Protein AF-A0A7J2H5Y0-F1 (afdb_monomer_lite)

Sequence (104 aa):
SALLLAASKALGGAWSTLNVNPLRLAGAVFALGWLGEVLDSLVGATLQVKYMCPKCGVLCDREVHVCGTRAVRAGGFKWVRNELVNLIVEIVVAALALSISRYL

Structure (mmCIF, N/CA/C/O backbone):
data_AF-A0A7J2H5Y0-F1
#
_entry.id   AF-A0A7J2H5Y0-F1
#
loop_
_atom_site.group_PDB
_atom_site.id
_atom_site.type_symbol
_atom_s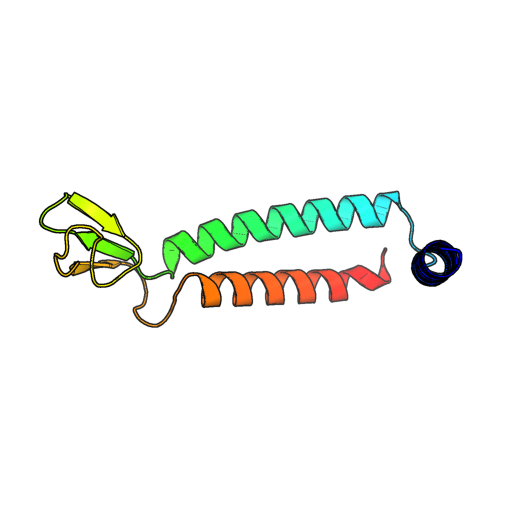ite.label_atom_id
_atom_site.label_alt_id
_atom_site.label_comp_id
_atom_site.label_asym_id
_atom_site.label_entity_id
_atom_site.label_seq_id
_atom_site.pdbx_PDB_ins_code
_atom_site.Cartn_x
_atom_site.Cartn_y
_atom_site.Cartn_z
_atom_site.occupancy
_atom_site.B_iso_or_equiv
_atom_site.auth_seq_id
_atom_site.auth_comp_id
_atom_site.auth_asym_id
_atom_site.auth_atom_id
_atom_site.pdbx_PDB_model_num
ATOM 1 N N . SER A 1 1 ? 36.267 10.195 5.194 1.00 60.72 1 SER A N 1
ATOM 2 C CA . SER A 1 1 ? 37.420 9.294 4.969 1.00 60.72 1 SER A CA 1
ATOM 3 C C . SER A 1 1 ? 37.402 8.813 3.523 1.00 60.72 1 SER A C 1
ATOM 5 O O . SER A 1 1 ? 36.324 8.721 2.945 1.00 60.72 1 SER A O 1
ATOM 7 N N . ALA A 1 2 ? 38.558 8.506 2.925 1.00 66.00 2 ALA A N 1
ATOM 8 C CA . ALA A 1 2 ? 38.652 7.979 1.555 1.00 66.00 2 ALA A CA 1
ATOM 9 C C . ALA A 1 2 ? 37.775 6.726 1.321 1.00 66.00 2 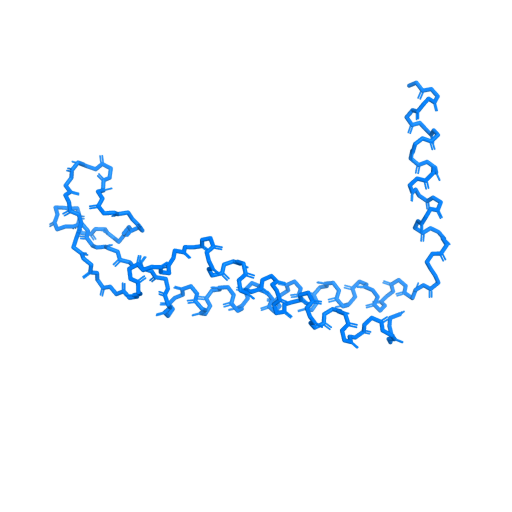ALA A C 1
ATOM 11 O O . ALA A 1 2 ? 37.278 6.523 0.218 1.00 66.00 2 ALA A O 1
ATOM 12 N N . LEU A 1 3 ? 37.493 5.960 2.385 1.00 64.56 3 LEU A N 1
ATOM 13 C CA . LEU A 1 3 ? 36.548 4.839 2.389 1.00 64.56 3 LEU A CA 1
ATOM 14 C C . LEU A 1 3 ? 35.106 5.237 2.019 1.00 64.56 3 LEU A C 1
ATOM 16 O O . LEU A 1 3 ? 34.461 4.514 1.270 1.00 64.56 3 LEU A O 1
ATOM 20 N N . LEU A 1 4 ? 34.606 6.387 2.491 1.00 63.34 4 LEU A N 1
ATOM 21 C CA . LEU A 1 4 ? 33.248 6.862 2.171 1.00 63.34 4 LEU A CA 1
ATOM 22 C C . LEU A 1 4 ? 33.120 7.285 0.700 1.00 63.34 4 LEU A C 1
ATOM 24 O O . LEU A 1 4 ? 32.098 7.029 0.073 1.00 63.34 4 LEU A O 1
ATOM 28 N N . LEU A 1 5 ? 34.173 7.887 0.137 1.00 63.91 5 LEU A N 1
ATOM 29 C CA . LEU A 1 5 ? 34.235 8.266 -1.280 1.00 63.91 5 LEU A CA 1
ATOM 30 C C . LEU A 1 5 ? 34.412 7.050 -2.200 1.00 63.91 5 LEU A C 1
ATOM 32 O O . LEU A 1 5 ? 33.871 7.028 -3.300 1.00 63.91 5 LEU A O 1
ATOM 36 N N . ALA A 1 6 ? 35.159 6.033 -1.767 1.00 63.38 6 ALA A N 1
ATOM 37 C CA . ALA A 1 6 ? 35.296 4.780 -2.506 1.00 63.38 6 ALA A CA 1
ATOM 38 C C . ALA A 1 6 ? 33.989 3.972 -2.486 1.00 63.38 6 ALA A C 1
ATOM 40 O O . ALA A 1 6 ? 33.575 3.469 -3.525 1.00 63.38 6 ALA A O 1
ATOM 41 N N . ALA A 1 7 ? 33.298 3.914 -1.342 1.00 62.19 7 ALA A N 1
ATOM 42 C CA . ALA A 1 7 ? 31.991 3.272 -1.222 1.00 62.19 7 ALA A CA 1
ATOM 43 C C . ALA A 1 7 ? 30.918 3.989 -2.058 1.00 62.19 7 ALA A C 1
ATOM 45 O O . ALA A 1 7 ? 30.158 3.327 -2.761 1.00 62.19 7 ALA A O 1
ATOM 46 N N . SER A 1 8 ? 30.890 5.329 -2.061 1.00 63.81 8 SER A N 1
ATOM 47 C CA . SER A 1 8 ? 29.952 6.088 -2.900 1.00 63.81 8 SER A CA 1
ATOM 48 C C . SER A 1 8 ? 30.251 5.949 -4.393 1.00 63.81 8 SER A C 1
ATOM 50 O O . SER A 1 8 ? 29.317 5.891 -5.183 1.00 63.81 8 SER A O 1
ATOM 52 N N . LYS A 1 9 ? 31.525 5.837 -4.793 1.00 60.06 9 LYS A N 1
ATOM 53 C CA . LYS A 1 9 ? 31.922 5.559 -6.183 1.00 60.06 9 LYS A CA 1
ATOM 54 C C . LYS A 1 9 ? 31.687 4.109 -6.597 1.00 60.06 9 LYS A C 1
ATOM 56 O O . LYS A 1 9 ? 31.389 3.881 -7.758 1.00 60.06 9 LYS A O 1
ATOM 61 N N . ALA A 1 10 ? 31.792 3.142 -5.689 1.00 60.03 10 ALA A N 1
ATOM 62 C CA . ALA A 1 10 ? 31.464 1.745 -5.970 1.00 60.03 10 ALA A CA 1
ATOM 63 C C . ALA A 1 10 ? 29.946 1.552 -6.119 1.00 60.03 10 ALA A C 1
ATOM 65 O O . ALA A 1 10 ? 29.494 0.934 -7.080 1.00 60.03 10 ALA A O 1
ATOM 66 N N . LEU A 1 11 ? 29.158 2.161 -5.225 1.00 59.44 11 LEU A N 1
ATOM 67 C CA . LEU A 1 11 ? 27.697 2.192 -5.323 1.00 59.44 11 LEU A CA 1
ATOM 68 C C . LEU A 1 11 ? 27.245 3.011 -6.540 1.00 59.44 11 LEU A C 1
ATOM 70 O O . LEU A 1 11 ? 26.472 2.519 -7.351 1.00 59.44 11 LEU A O 1
ATOM 74 N N . GLY A 1 12 ? 27.772 4.224 -6.723 1.00 57.59 12 GLY A N 1
ATOM 75 C CA . GLY A 1 12 ? 27.518 5.088 -7.883 1.00 57.59 12 GLY A CA 1
ATOM 76 C C . GLY A 1 12 ? 27.994 4.485 -9.207 1.00 57.59 12 GLY A C 1
ATOM 77 O O . GLY A 1 12 ? 27.363 4.689 -10.238 1.00 57.59 12 GLY A O 1
ATOM 78 N N . GLY A 1 13 ? 29.057 3.683 -9.166 1.00 58.00 13 GLY A N 1
ATOM 79 C CA . GLY A 1 13 ? 29.565 2.898 -10.285 1.00 58.00 13 GLY A CA 1
ATOM 80 C C . GLY A 1 13 ? 28.563 1.839 -10.732 1.00 58.00 13 GLY A C 1
ATOM 81 O O . GLY A 1 13 ? 28.282 1.743 -11.922 1.00 58.00 13 GLY A O 1
ATOM 82 N N . ALA A 1 14 ? 27.947 1.125 -9.785 1.00 59.25 14 ALA A N 1
ATOM 83 C CA . ALA A 1 14 ? 26.879 0.165 -10.070 1.00 59.25 14 ALA A CA 1
ATOM 84 C C . ALA A 1 14 ? 25.610 0.827 -10.644 1.00 59.25 14 ALA A C 1
ATOM 86 O O . ALA A 1 14 ? 24.934 0.229 -11.474 1.00 59.25 14 ALA A O 1
ATOM 87 N N . TRP A 1 15 ? 25.303 2.072 -10.260 1.00 58.41 15 TRP A N 1
ATOM 88 C CA . TRP A 1 15 ? 24.249 2.864 -10.911 1.00 58.41 15 TRP A CA 1
ATOM 89 C C . TRP A 1 15 ? 24.642 3.298 -12.328 1.00 58.41 15 TRP A C 1
ATOM 91 O O . TRP A 1 15 ? 23.810 3.276 -13.228 1.00 58.41 15 TRP A O 1
ATOM 101 N N . SER A 1 16 ? 25.911 3.659 -12.545 1.00 57.31 16 SER A N 1
ATOM 102 C CA . SER A 1 16 ? 26.421 4.103 -13.851 1.00 57.31 16 SER A CA 1
ATOM 103 C C . SER A 1 16 ? 26.546 2.986 -14.895 1.00 57.31 16 SER A C 1
ATOM 105 O O . SER A 1 16 ? 26.641 3.277 -16.084 1.00 57.31 16 SER A O 1
ATOM 107 N N . THR A 1 17 ? 26.533 1.717 -14.472 1.00 60.25 17 THR A N 1
ATOM 108 C CA . THR A 1 17 ? 26.520 0.549 -15.368 1.00 60.25 17 THR A CA 1
ATOM 109 C C . THR A 1 17 ? 25.109 0.101 -15.754 1.00 60.25 17 THR A C 1
ATOM 111 O O . THR A 1 17 ? 24.965 -0.734 -16.649 1.00 60.25 17 THR A O 1
ATOM 114 N N . LEU A 1 18 ? 24.061 0.646 -15.123 1.00 65.44 18 LEU A N 1
ATOM 115 C CA . LEU A 1 18 ? 22.679 0.404 -15.529 1.00 65.44 18 LEU A CA 1
ATOM 116 C C . LEU A 1 18 ? 22.386 1.231 -16.784 1.00 65.44 18 LEU A C 1
ATOM 118 O O . LEU A 1 18 ? 22.196 2.443 -16.722 1.00 65.44 18 LEU A O 1
ATOM 122 N N . ASN A 1 19 ? 22.343 0.564 -17.937 1.00 72.50 19 ASN A N 1
ATOM 123 C CA . ASN A 1 19 ? 21.965 1.159 -19.219 1.00 72.50 19 ASN A CA 1
ATOM 124 C C . ASN A 1 19 ? 20.441 1.381 -19.301 1.00 72.50 19 ASN A C 1
ATOM 126 O O . ASN A 1 19 ? 19.768 0.787 -20.139 1.00 72.50 19 ASN A O 1
ATOM 130 N N . VAL A 1 20 ? 19.899 2.191 -18.391 1.00 77.75 20 VAL A N 1
ATOM 131 C CA . VAL A 1 20 ? 18.470 2.524 -18.297 1.00 77.75 20 VAL A CA 1
ATOM 132 C C . VAL A 1 20 ? 18.253 3.983 -18.666 1.00 77.75 20 VAL A C 1
ATOM 134 O O . VAL A 1 20 ? 19.055 4.855 -18.321 1.00 77.75 20 VAL A O 1
ATOM 137 N N . ASN A 1 21 ? 17.166 4.283 -19.374 1.00 86.94 21 ASN A N 1
ATOM 138 C CA . ASN A 1 21 ? 16.877 5.669 -19.728 1.00 86.94 21 ASN A CA 1
ATOM 139 C C . ASN A 1 21 ? 16.370 6.421 -18.478 1.00 86.94 21 ASN A C 1
ATOM 141 O O . ASN A 1 21 ? 15.324 6.048 -17.939 1.00 86.94 21 ASN A O 1
ATOM 145 N N . PRO A 1 22 ? 17.038 7.500 -18.025 1.00 85.75 22 PRO A N 1
ATOM 146 C CA . PRO A 1 22 ? 16.707 8.154 -16.758 1.00 85.75 22 PRO A CA 1
ATOM 147 C C . PRO A 1 22 ? 15.287 8.732 -16.735 1.00 85.75 22 PRO A C 1
ATOM 149 O O . PRO A 1 22 ? 14.642 8.714 -15.691 1.00 85.75 22 PRO A O 1
ATOM 152 N N . LEU A 1 23 ? 14.764 9.188 -17.879 1.00 88.38 23 LEU A N 1
ATOM 153 C CA . LEU A 1 23 ? 13.391 9.691 -17.976 1.00 88.38 23 LEU A CA 1
ATOM 154 C C . LEU A 1 23 ? 12.366 8.560 -17.860 1.00 88.38 23 LEU A C 1
ATOM 156 O O . LEU A 1 23 ? 11.341 8.729 -17.203 1.00 88.38 23 LEU A O 1
ATOM 160 N N . ARG A 1 24 ? 12.650 7.396 -18.461 1.00 88.88 24 ARG A N 1
ATOM 161 C CA . ARG A 1 24 ? 11.783 6.214 -18.341 1.00 88.88 24 ARG A CA 1
ATOM 162 C C . ARG A 1 24 ? 11.780 5.685 -16.918 1.00 88.88 24 ARG A C 1
ATOM 164 O O . ARG A 1 24 ? 10.711 5.418 -16.381 1.00 88.88 24 ARG A O 1
ATOM 171 N N . LEU A 1 25 ? 12.957 5.595 -16.300 1.00 89.44 25 LEU A N 1
ATOM 172 C CA . LEU A 1 25 ? 13.093 5.170 -14.913 1.00 89.44 25 LEU A CA 1
ATOM 173 C C . LEU A 1 25 ? 12.346 6.121 -13.971 1.00 89.44 25 LEU A C 1
ATOM 175 O O . LEU A 1 25 ? 11.546 5.662 -13.164 1.00 89.44 25 LEU A O 1
ATOM 179 N N . ALA A 1 26 ? 12.552 7.434 -14.104 1.00 90.56 26 ALA A N 1
ATOM 180 C CA . ALA A 1 26 ? 11.863 8.427 -13.283 1.00 90.56 26 ALA A CA 1
ATOM 181 C C . ALA A 1 26 ? 10.336 8.353 -13.453 1.00 90.56 26 ALA A C 1
ATOM 183 O O . ALA A 1 26 ? 9.608 8.340 -12.461 1.00 90.56 26 ALA A O 1
ATOM 184 N N . GLY A 1 27 ? 9.852 8.240 -14.695 1.00 93.44 27 GLY A N 1
ATOM 185 C CA . GLY A 1 27 ? 8.427 8.078 -14.982 1.00 93.44 27 GLY A CA 1
ATOM 186 C C . GLY A 1 27 ? 7.846 6.793 -14.389 1.00 93.44 27 GLY A C 1
ATOM 187 O O . GLY A 1 27 ? 6.768 6.823 -13.801 1.00 93.44 27 GLY A O 1
ATOM 188 N N . ALA A 1 28 ? 8.573 5.678 -14.484 1.00 91.94 28 ALA A N 1
ATOM 189 C CA . ALA A 1 28 ? 8.153 4.400 -13.923 1.00 91.94 28 ALA A CA 1
ATOM 190 C C . ALA A 1 28 ? 8.116 4.420 -12.393 1.00 91.94 28 ALA A C 1
ATOM 192 O O . ALA A 1 28 ? 7.126 3.986 -11.814 1.00 91.94 28 ALA A O 1
ATOM 193 N N . VAL A 1 29 ? 9.146 4.966 -11.738 1.00 92.12 29 VAL A N 1
ATOM 194 C CA . VAL A 1 29 ? 9.184 5.120 -10.275 1.00 92.12 29 VAL A CA 1
ATOM 195 C C . VAL A 1 29 ? 8.022 5.988 -9.797 1.00 92.12 29 VAL A C 1
ATOM 197 O O . VAL A 1 29 ? 7.331 5.608 -8.857 1.00 92.12 29 VAL A O 1
ATOM 200 N N . PHE A 1 30 ? 7.765 7.115 -10.466 1.00 94.94 30 PHE A N 1
ATOM 201 C CA . PHE A 1 30 ? 6.654 7.996 -10.114 1.00 94.94 30 PHE A CA 1
ATOM 202 C C . PHE A 1 30 ? 5.294 7.306 -10.285 1.00 94.94 30 PHE A C 1
ATOM 204 O O . PHE A 1 30 ? 4.485 7.304 -9.362 1.00 94.94 30 PHE A O 1
ATOM 211 N N . ALA A 1 31 ? 5.050 6.685 -11.443 1.00 94.88 31 ALA A N 1
ATOM 212 C CA . ALA A 1 31 ? 3.777 6.033 -11.737 1.00 94.88 31 ALA A CA 1
ATOM 213 C C . ALA A 1 31 ? 3.506 4.837 -10.812 1.00 94.88 31 ALA A C 1
ATOM 215 O O . ALA A 1 31 ? 2.392 4.683 -10.315 1.00 94.88 31 ALA A O 1
ATOM 216 N N . LEU A 1 32 ? 4.521 4.006 -10.557 1.00 94.12 32 LEU A N 1
ATOM 217 C CA . LEU A 1 32 ? 4.416 2.865 -9.649 1.00 94.12 32 LEU A CA 1
ATOM 218 C C . LEU A 1 32 ? 4.248 3.303 -8.193 1.00 94.12 32 LEU A C 1
ATOM 220 O O . LEU A 1 32 ? 3.444 2.706 -7.483 1.00 94.12 32 LEU A O 1
ATOM 224 N N . GLY A 1 33 ? 4.962 4.347 -7.762 1.00 92.56 33 GLY A N 1
ATOM 225 C CA . GLY A 1 33 ? 4.820 4.921 -6.424 1.00 92.56 33 GLY A CA 1
ATOM 226 C C . GLY A 1 33 ? 3.415 5.471 -6.189 1.00 92.56 33 GLY A C 1
ATOM 227 O O . GLY A 1 33 ? 2.761 5.085 -5.224 1.00 92.56 33 GLY A O 1
ATOM 228 N N . TRP A 1 34 ? 2.908 6.280 -7.126 1.00 95.75 34 TRP A N 1
ATOM 229 C CA . TRP A 1 34 ? 1.528 6.773 -7.094 1.00 95.75 34 TRP A CA 1
ATOM 230 C C . TRP A 1 34 ? 0.531 5.615 -7.030 1.00 95.75 34 TRP A C 1
ATOM 232 O O . TRP A 1 34 ? -0.375 5.606 -6.195 1.00 95.75 34 TRP A O 1
ATOM 242 N N . LEU A 1 35 ? 0.666 4.632 -7.927 1.00 94.19 35 LEU A N 1
ATOM 243 C CA . LEU A 1 35 ? -0.238 3.485 -7.971 1.00 94.19 35 LEU A CA 1
ATOM 244 C C . LEU A 1 35 ? -0.217 2.712 -6.646 1.00 94.19 35 LEU A C 1
ATOM 246 O O . LEU A 1 35 ? -1.274 2.303 -6.171 1.00 94.19 35 LEU A O 1
ATOM 250 N N . GLY A 1 36 ? 0.963 2.557 -6.043 1.00 92.75 36 GLY A N 1
ATOM 251 C CA . GLY A 1 36 ? 1.139 1.970 -4.720 1.00 92.75 36 GLY A CA 1
ATOM 252 C C . GLY A 1 36 ? 0.316 2.686 -3.652 1.00 92.75 36 GLY A C 1
ATOM 253 O O . GLY A 1 36 ? -0.486 2.041 -2.990 1.00 92.75 36 GLY A O 1
ATOM 254 N N . GLU A 1 37 ? 0.427 4.011 -3.529 1.00 93.00 37 GLU A N 1
ATOM 255 C CA . GLU A 1 37 ? -0.335 4.780 -2.527 1.00 93.00 37 GLU A CA 1
ATOM 256 C C . GLU A 1 37 ? -1.857 4.684 -2.718 1.00 93.00 37 GLU A C 1
ATOM 258 O O . GLU A 1 37 ? -2.617 4.579 -1.749 1.00 93.00 37 GLU A O 1
ATOM 263 N N . VAL A 1 38 ? -2.317 4.689 -3.974 1.00 93.31 38 VAL A N 1
ATOM 264 C CA . VAL A 1 38 ? -3.743 4.533 -4.295 1.00 93.31 38 VAL A CA 1
ATOM 265 C C . VAL A 1 38 ? -4.238 3.141 -3.904 1.00 93.31 38 VAL A C 1
ATOM 267 O O . VAL A 1 38 ? -5.305 3.015 -3.296 1.00 93.31 38 VAL A O 1
ATOM 270 N N . LEU A 1 39 ? -3.476 2.096 -4.238 1.00 92.06 39 LEU A N 1
ATOM 271 C CA . LEU A 1 39 ? -3.813 0.720 -3.878 1.00 92.06 39 LEU A CA 1
ATOM 272 C C . LEU A 1 39 ? -3.785 0.517 -2.362 1.00 92.06 39 LEU A C 1
ATOM 274 O O . LEU A 1 39 ? -4.708 -0.095 -1.833 1.00 92.06 39 LEU A O 1
ATOM 278 N N . ASP A 1 40 ? -2.796 1.069 -1.666 1.00 90.56 40 ASP A N 1
ATOM 279 C CA . ASP A 1 40 ? -2.694 1.024 -0.206 1.00 90.56 40 ASP A CA 1
ATOM 280 C C . ASP A 1 40 ? -3.912 1.646 0.469 1.00 90.56 40 ASP A C 1
ATOM 282 O O . ASP A 1 40 ? -4.579 1.005 1.281 1.00 90.56 40 ASP A O 1
ATOM 286 N N . SER A 1 41 ? -4.310 2.838 0.028 1.00 89.50 41 SER A N 1
ATOM 287 C CA . SER A 1 41 ? -5.497 3.508 0.560 1.00 89.50 41 SER A CA 1
ATOM 288 C C . SER A 1 41 ? -6.785 2.727 0.278 1.00 89.50 41 SER A C 1
ATOM 290 O O . SER A 1 41 ? -7.655 2.628 1.146 1.00 89.50 41 SER A O 1
ATOM 292 N N . LEU A 1 42 ? -6.928 2.147 -0.919 1.00 90.00 42 LEU A N 1
ATOM 293 C CA . LEU A 1 42 ? -8.127 1.400 -1.310 1.00 90.00 42 LEU A CA 1
ATOM 294 C C . LEU A 1 42 ? -8.233 0.057 -0.572 1.00 90.00 42 LEU A C 1
ATOM 296 O O . LEU A 1 42 ? -9.282 -0.279 -0.012 1.00 90.00 42 LEU A O 1
ATOM 300 N N . VAL A 1 43 ? -7.149 -0.716 -0.556 1.00 88.56 43 VAL A N 1
ATOM 301 C CA . VAL A 1 43 ? -7.078 -2.022 0.111 1.00 88.56 43 VAL A CA 1
ATOM 302 C C . VAL A 1 43 ? -7.134 -1.837 1.629 1.00 88.56 43 VAL A C 1
ATOM 304 O O . VAL A 1 43 ? -7.855 -2.564 2.311 1.00 88.56 43 VAL A O 1
ATOM 307 N N . GLY A 1 44 ? -6.471 -0.811 2.160 1.00 88.19 44 GLY A N 1
ATOM 308 C CA . GLY A 1 44 ? -6.538 -0.422 3.565 1.00 88.19 44 GLY A CA 1
ATOM 309 C C . GLY A 1 44 ? -7.948 -0.009 3.976 1.00 88.19 44 GLY A C 1
ATOM 310 O O . GLY A 1 44 ? -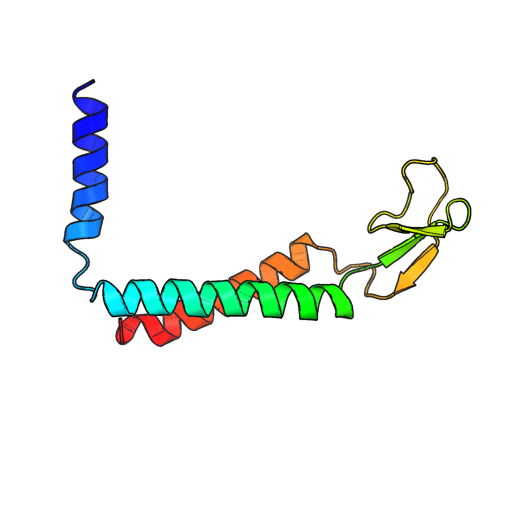8.483 -0.491 4.971 1.00 88.19 44 GLY A O 1
ATOM 311 N N . ALA A 1 45 ? -8.642 0.804 3.179 1.00 86.44 45 ALA A N 1
ATOM 312 C CA . ALA A 1 45 ? -10.011 1.201 3.501 1.00 86.44 45 ALA A CA 1
ATOM 313 C C . ALA A 1 45 ? -11.006 0.028 3.509 1.00 86.44 45 ALA A C 1
ATOM 315 O O . ALA A 1 45 ? -11.974 0.072 4.273 1.00 86.44 45 ALA A O 1
ATOM 316 N N . THR A 1 46 ? -10.776 -0.994 2.678 1.00 86.00 46 THR A N 1
ATOM 317 C CA . THR A 1 46 ? -11.710 -2.110 2.457 1.00 86.00 46 THR A CA 1
ATOM 318 C C . THR A 1 46 ? -11.421 -3.333 3.325 1.00 86.00 46 THR A C 1
ATOM 320 O O . THR A 1 46 ? -12.352 -3.922 3.878 1.00 86.00 46 THR A O 1
ATOM 323 N N . LEU A 1 47 ? -10.154 -3.730 3.461 1.00 87.25 47 LEU A N 1
ATOM 324 C CA . LEU A 1 47 ? -9.768 -4.983 4.113 1.00 87.25 47 LEU A CA 1
ATOM 325 C C . LEU A 1 47 ? -9.216 -4.791 5.529 1.00 87.25 47 LEU A C 1
ATOM 327 O O . LEU A 1 47 ? -9.408 -5.684 6.360 1.00 87.25 47 LEU A O 1
ATOM 331 N N . GLN A 1 48 ? -8.562 -3.661 5.821 1.00 90.75 48 GLN A N 1
ATOM 332 C CA . GLN A 1 48 ? -7.918 -3.422 7.117 1.00 90.75 48 GLN A CA 1
ATOM 333 C C . GLN A 1 48 ? -8.932 -3.400 8.254 1.00 90.75 48 GLN A C 1
ATOM 335 O O . GLN A 1 48 ? -9.985 -2.764 8.168 1.00 90.75 48 GLN A O 1
ATOM 340 N N . VAL A 1 49 ? -8.599 -4.079 9.351 1.00 89.75 49 VAL A N 1
ATOM 341 C CA . VAL A 1 49 ? -9.422 -4.060 10.558 1.00 89.75 49 VAL A CA 1
ATOM 342 C C . VAL A 1 49 ? -9.538 -2.647 11.125 1.00 89.75 49 VAL A C 1
ATOM 344 O O . VAL A 1 49 ? -8.540 -1.975 11.368 1.00 89.75 49 VAL A O 1
ATOM 347 N N . LYS A 1 50 ? -10.775 -2.228 11.393 1.00 90.12 50 LYS A N 1
ATOM 348 C CA . LYS A 1 50 ? -11.083 -0.976 12.087 1.00 90.12 50 LYS A CA 1
ATOM 349 C C . LYS A 1 50 ? -11.897 -1.277 13.332 1.00 90.12 50 LYS A C 1
ATOM 351 O O . LYS A 1 50 ? -12.860 -2.048 13.288 1.00 90.12 50 LYS A O 1
ATOM 356 N N . TYR A 1 51 ? -11.526 -0.655 14.439 1.00 91.25 51 TYR A N 1
ATOM 357 C CA . TYR A 1 51 ? -12.243 -0.707 15.704 1.00 91.25 51 TYR A CA 1
ATOM 358 C C . TYR A 1 51 ? -12.815 0.669 16.042 1.00 91.25 51 TYR A C 1
ATOM 360 O O . TYR A 1 51 ? -12.277 1.695 15.653 1.00 91.25 51 TYR A O 1
ATOM 368 N N . MET A 1 52 ? -13.915 0.692 16.777 1.00 92.69 52 MET A N 1
ATOM 369 C CA . MET A 1 52 ? -14.580 1.886 17.276 1.00 92.69 52 MET A CA 1
ATOM 370 C C . MET A 1 52 ? -14.472 1.895 18.795 1.00 92.69 52 MET A C 1
ATOM 372 O O . MET A 1 52 ? -14.891 0.941 19.456 1.00 92.69 52 MET A O 1
ATOM 376 N N . CYS A 1 53 ? -13.936 2.962 19.379 1.00 93.81 53 CYS A N 1
ATOM 377 C CA . CYS A 1 53 ? -13.979 3.128 20.825 1.00 93.81 53 CYS A CA 1
ATOM 378 C C . CYS A 1 53 ? -15.390 3.571 21.256 1.00 93.81 53 CYS A C 1
ATOM 380 O O . CYS A 1 53 ? -15.789 4.681 20.901 1.00 93.81 53 CYS A O 1
ATOM 382 N N . PRO A 1 54 ? -16.129 2.789 22.070 1.00 92.56 54 PRO A N 1
ATOM 383 C CA . PRO A 1 54 ? -17.477 3.174 22.501 1.00 92.56 54 PRO A CA 1
ATOM 384 C C . PRO A 1 54 ? -17.477 4.363 23.475 1.00 92.56 54 PRO A C 1
ATOM 386 O O . PRO A 1 54 ? -18.485 5.042 23.612 1.00 92.56 54 PRO A O 1
ATOM 389 N N . LYS A 1 55 ? -16.347 4.630 24.147 1.00 92.38 55 LYS A N 1
ATOM 390 C CA . LYS A 1 55 ? -16.205 5.735 25.105 1.00 92.38 55 LYS A CA 1
ATOM 391 C C . LYS A 1 55 ? -15.835 7.060 24.436 1.00 92.38 55 LYS A C 1
ATOM 393 O O . LYS A 1 55 ? -16.366 8.097 24.804 1.00 92.38 55 LYS A O 1
ATOM 398 N N . CYS A 1 56 ? -14.896 7.032 23.490 1.00 91.94 56 CYS A N 1
ATOM 399 C CA . CYS A 1 56 ? -14.396 8.242 22.832 1.00 91.94 56 CYS A CA 1
ATOM 400 C C . CYS A 1 56 ? -15.107 8.549 21.512 1.00 91.94 56 CYS A C 1
ATOM 402 O O . CYS A 1 56 ? -14.984 9.664 21.023 1.00 91.94 56 CYS A O 1
ATOM 404 N N . GLY A 1 57 ? -15.791 7.573 20.907 1.00 90.75 57 GLY A N 1
ATOM 405 C CA . GLY A 1 57 ? -16.383 7.748 19.582 1.00 90.75 57 GLY A CA 1
ATOM 406 C C . GLY A 1 57 ? -15.338 7.929 18.477 1.00 90.75 57 GLY A C 1
ATOM 407 O O . GLY A 1 57 ? -15.636 8.530 17.452 1.00 90.75 57 GLY A O 1
ATOM 408 N N . VAL A 1 58 ? -14.124 7.394 18.661 1.00 91.00 58 VAL A N 1
ATOM 409 C CA . VAL A 1 58 ? -13.018 7.479 17.689 1.00 91.00 58 VAL A CA 1
ATOM 410 C C . VAL A 1 58 ? -12.725 6.104 17.080 1.00 91.00 58 VAL A C 1
ATOM 412 O O . VAL A 1 58 ? -12.763 5.092 17.788 1.00 91.00 58 VAL A O 1
ATOM 415 N N . LEU A 1 59 ? -12.443 6.077 15.772 1.00 90.19 59 LEU A N 1
ATOM 416 C CA . LEU A 1 59 ? -11.964 4.893 15.056 1.00 90.19 59 LEU A CA 1
ATOM 417 C C . LEU A 1 59 ? -10.479 4.654 15.357 1.00 90.19 59 LEU A C 1
ATOM 419 O O . LEU A 1 59 ? -9.673 5.579 15.317 1.00 90.19 59 LEU A O 1
ATOM 423 N N . CYS A 1 60 ? -10.111 3.413 15.649 1.00 88.38 60 CYS A N 1
ATOM 424 C CA . CYS A 1 60 ? -8.743 3.007 15.927 1.00 88.38 60 CYS A CA 1
ATOM 425 C C . CYS A 1 60 ? -8.442 1.620 15.359 1.00 88.38 60 CYS A C 1
ATOM 427 O O . CYS A 1 60 ? -9.316 0.766 15.265 1.00 88.38 60 CYS A O 1
ATOM 429 N N . ASP A 1 61 ? -7.174 1.350 15.078 1.00 85.56 61 ASP A N 1
ATOM 430 C CA . ASP A 1 61 ? -6.760 0.074 14.473 1.00 85.56 61 ASP A CA 1
ATOM 431 C C . ASP A 1 61 ? -6.397 -0.988 15.526 1.00 85.56 61 ASP A C 1
ATOM 433 O O . ASP A 1 61 ? -5.952 -2.091 15.210 1.00 85.56 61 ASP A O 1
ATOM 437 N N . ARG A 1 62 ? -6.584 -0.665 16.812 1.00 85.12 62 ARG A N 1
ATOM 438 C CA . ARG A 1 62 ? -6.215 -1.506 17.959 1.00 85.12 62 ARG A CA 1
ATOM 439 C C . ARG A 1 62 ? -7.447 -1.923 18.757 1.00 85.12 62 ARG A C 1
ATOM 441 O O . ARG A 1 62 ? -8.375 -1.137 18.925 1.00 85.12 62 ARG A O 1
ATOM 448 N N . GLU A 1 63 ? -7.406 -3.132 19.327 1.00 88.00 63 GLU A N 1
ATOM 449 C CA . GLU A 1 63 ? -8.470 -3.653 20.207 1.00 88.00 63 GLU A CA 1
ATOM 450 C C . GLU A 1 63 ? -8.640 -2.834 21.499 1.00 88.00 63 GLU A C 1
ATOM 452 O O . GLU A 1 63 ? -9.687 -2.907 22.135 1.00 88.00 63 GLU A O 1
ATOM 457 N N . VAL A 1 64 ? -7.629 -2.064 21.911 1.00 91.38 64 VAL A N 1
ATOM 458 C CA . VAL A 1 64 ? -7.685 -1.189 23.088 1.00 91.38 64 VAL A CA 1
ATOM 459 C C . VAL A 1 64 ? -7.320 0.224 22.656 1.00 91.38 64 VAL A C 1
ATOM 461 O O . VAL A 1 64 ? -6.243 0.458 22.106 1.00 91.38 64 VAL A O 1
ATOM 464 N N . HIS A 1 65 ? -8.233 1.163 22.897 1.00 92.31 65 HIS A N 1
ATOM 465 C CA . HIS A 1 65 ? -8.006 2.576 22.616 1.00 92.31 65 HIS A CA 1
ATOM 466 C C . HIS A 1 65 ? -7.078 3.194 23.675 1.00 92.31 65 HIS A C 1
ATOM 468 O O . HIS A 1 65 ? -7.021 2.710 24.803 1.00 92.31 65 HIS A O 1
ATOM 474 N N . VAL A 1 66 ? -6.408 4.310 23.364 1.00 90.88 66 VAL A N 1
ATOM 475 C CA . VAL A 1 66 ? -5.494 5.007 24.299 1.00 90.88 66 VAL A CA 1
ATOM 476 C C . VAL A 1 66 ? -6.162 5.419 25.618 1.00 90.88 66 VAL A C 1
ATOM 478 O O . VAL A 1 66 ? -5.500 5.543 26.639 1.00 90.88 66 VAL A O 1
ATOM 481 N N . CYS A 1 67 ? -7.491 5.553 25.628 1.00 92.06 67 CYS A N 1
ATOM 482 C CA . CYS A 1 67 ? -8.291 5.787 26.834 1.00 92.06 67 CYS A CA 1
ATOM 483 C C . CYS A 1 67 ? -8.471 4.552 27.750 1.00 92.06 67 CYS A C 1
ATOM 485 O O . CYS A 1 67 ? -9.215 4.629 28.729 1.00 92.06 67 CYS A O 1
ATOM 487 N N . GLY A 1 68 ? -7.893 3.399 27.395 1.00 90.69 68 GLY A N 1
ATOM 488 C CA . GLY A 1 68 ? -7.987 2.130 28.128 1.00 90.69 68 GLY A CA 1
ATOM 489 C C . GLY A 1 68 ? -9.251 1.303 27.856 1.00 90.69 68 GLY A C 1
ATOM 490 O O . GLY A 1 68 ? -9.382 0.196 28.367 1.00 90.69 68 GLY A O 1
ATOM 491 N N . THR A 1 69 ? -10.192 1.802 27.048 1.00 92.12 69 THR A N 1
ATOM 492 C CA . THR A 1 69 ? -11.441 1.081 26.736 1.00 92.12 69 THR A CA 1
ATOM 493 C C . THR A 1 69 ? -11.232 0.090 25.593 1.00 92.12 69 THR A C 1
ATOM 495 O O . THR A 1 69 ? -10.618 0.437 24.578 1.00 92.12 69 THR A O 1
ATOM 498 N N . ARG A 1 70 ? -11.784 -1.126 25.726 1.00 91.81 70 ARG A N 1
ATOM 499 C CA . ARG A 1 70 ? -11.780 -2.125 24.651 1.00 91.81 70 ARG A CA 1
ATOM 500 C C . ARG A 1 70 ? -12.668 -1.649 23.501 1.00 91.81 70 ARG A C 1
ATOM 502 O O . ARG A 1 70 ? -13.847 -1.359 23.694 1.00 91.81 70 ARG A O 1
ATOM 509 N N . ALA A 1 71 ? -12.075 -1.520 22.326 1.00 91.44 71 ALA A N 1
ATOM 510 C CA . ALA A 1 71 ? -12.738 -1.060 21.124 1.00 91.44 71 ALA A CA 1
ATOM 511 C C . ALA A 1 71 ? -13.526 -2.207 20.471 1.00 91.44 71 ALA A C 1
ATOM 513 O O . ALA A 1 71 ? -13.135 -3.375 20.524 1.00 91.44 71 ALA A O 1
ATOM 514 N N . VAL A 1 72 ? -14.661 -1.869 19.864 1.00 89.81 72 VAL A N 1
ATOM 515 C CA . VAL A 1 72 ? -15.561 -2.818 19.200 1.00 89.81 72 VAL A CA 1
ATOM 516 C C . VAL A 1 72 ? -15.219 -2.849 17.717 1.00 89.81 72 VAL A C 1
ATOM 518 O O . VAL A 1 72 ? -14.999 -1.802 17.120 1.00 89.81 72 VAL A O 1
ATOM 521 N N . ARG A 1 73 ? -15.149 -4.030 17.097 1.00 89.62 73 ARG A N 1
ATOM 522 C CA . ARG A 1 73 ? -14.844 -4.137 15.661 1.00 89.62 73 ARG A CA 1
ATOM 523 C C . ARG A 1 73 ? -15.933 -3.431 14.847 1.00 89.62 73 ARG A C 1
ATOM 525 O O . ARG A 1 73 ? -17.096 -3.807 14.930 1.00 89.62 73 ARG A O 1
ATOM 532 N N . ALA A 1 74 ? -15.527 -2.438 14.065 1.00 87.38 74 ALA A N 1
ATOM 533 C CA . ALA A 1 74 ? -16.394 -1.635 13.210 1.00 87.38 74 ALA A CA 1
ATOM 534 C C . ALA A 1 74 ? -16.400 -2.135 11.758 1.00 87.38 74 ALA A C 1
ATOM 536 O O . ALA A 1 74 ? -17.401 -1.999 11.065 1.00 87.38 74 ALA A O 1
ATOM 537 N N . GLY A 1 75 ? -15.294 -2.729 11.295 1.00 86.75 75 GLY A N 1
ATOM 538 C CA . GLY A 1 75 ? -15.165 -3.208 9.920 1.00 86.75 75 GLY A CA 1
ATOM 539 C C . GLY A 1 75 ? -13.837 -3.911 9.638 1.00 86.75 75 GLY A C 1
ATOM 540 O O . GLY A 1 75 ? -13.005 -4.072 10.537 1.00 86.75 75 GLY A O 1
ATOM 541 N N . GLY A 1 76 ? -13.666 -4.352 8.388 1.00 87.00 76 GLY A N 1
ATOM 542 C CA . GLY A 1 76 ? -12.474 -5.060 7.906 1.00 87.00 76 GLY A CA 1
ATOM 543 C C . GLY A 1 76 ? -12.286 -6.445 8.520 1.00 87.00 76 GLY A C 1
ATOM 544 O O . GLY A 1 76 ? -13.103 -6.893 9.327 1.00 87.00 76 GLY A O 1
ATOM 545 N N . PHE A 1 77 ? -11.215 -7.150 8.156 1.00 84.56 77 PHE A N 1
ATOM 546 C CA . PHE A 1 77 ? -10.917 -8.505 8.633 1.00 84.56 77 PHE A CA 1
ATOM 547 C C . PHE A 1 77 ? -9.953 -8.481 9.815 1.00 84.56 77 PHE A C 1
ATOM 549 O O . PHE A 1 77 ? -8.874 -7.923 9.701 1.00 84.56 77 PHE A O 1
ATOM 556 N N . LYS A 1 78 ? -10.280 -9.170 10.922 1.00 79.94 78 LYS A N 1
ATOM 557 C CA . LYS A 1 78 ? -9.449 -9.189 12.150 1.00 79.94 78 LYS A CA 1
ATOM 558 C C . LYS A 1 78 ? -7.967 -9.529 11.899 1.00 79.94 78 LYS A C 1
ATOM 560 O O . LYS A 1 78 ? -7.098 -9.066 12.629 1.00 79.94 78 LYS A O 1
ATOM 565 N N . TRP A 1 79 ? -7.703 -10.349 10.886 1.00 78.75 79 TRP A N 1
ATOM 566 C CA . TRP A 1 79 ? -6.373 -10.841 10.529 1.00 78.75 79 TRP A CA 1
ATOM 567 C C . TRP A 1 79 ? -5.617 -9.899 9.584 1.00 78.75 79 TRP A C 1
ATOM 569 O O . TRP A 1 79 ? -4.401 -10.002 9.466 1.00 78.75 79 TRP A O 1
ATOM 579 N N . VAL A 1 80 ? -6.324 -8.976 8.926 1.00 82.50 80 VAL A N 1
ATOM 580 C CA . VAL A 1 80 ? -5.749 -8.025 7.978 1.00 82.50 80 VAL A CA 1
ATOM 581 C C . VAL A 1 80 ? -5.451 -6.728 8.719 1.00 82.50 80 VAL A C 1
ATOM 583 O O . VAL A 1 80 ? -6.330 -5.904 8.975 1.00 82.50 80 VAL A O 1
ATOM 586 N N . ARG A 1 81 ? -4.186 -6.585 9.109 1.00 84.56 81 ARG A N 1
ATOM 587 C CA . ARG A 1 81 ? -3.634 -5.356 9.685 1.00 84.56 81 ARG A CA 1
ATOM 588 C C . ARG A 1 81 ? -2.988 -4.504 8.596 1.00 84.56 81 ARG A C 1
ATOM 590 O O . ARG A 1 81 ? -2.741 -5.001 7.498 1.00 84.56 81 ARG A O 1
ATOM 597 N N . ASN A 1 82 ? -2.656 -3.261 8.939 1.00 86.25 82 ASN A N 1
ATOM 598 C CA . ASN A 1 82 ? -1.956 -2.334 8.052 1.00 86.25 82 ASN A CA 1
ATOM 599 C C . ASN A 1 82 ? -0.690 -2.964 7.448 1.00 86.25 82 ASN A C 1
ATOM 601 O O . ASN A 1 82 ? -0.451 -2.854 6.258 1.00 86.25 82 ASN A O 1
ATOM 605 N N . GLU A 1 83 ? 0.085 -3.716 8.236 1.00 87.25 83 GLU A N 1
ATOM 606 C CA . GLU A 1 83 ? 1.326 -4.319 7.733 1.00 87.25 83 GLU A CA 1
ATOM 607 C C . GLU A 1 83 ? 1.079 -5.346 6.618 1.00 87.25 83 GLU A C 1
ATOM 609 O O . GLU A 1 83 ? 1.890 -5.472 5.705 1.00 87.25 83 GLU A O 1
ATOM 614 N N . LEU A 1 84 ? -0.041 -6.078 6.674 1.00 88.06 84 LEU A N 1
ATOM 615 C CA . LEU A 1 84 ? -0.390 -7.046 5.635 1.00 88.06 84 LEU A CA 1
ATOM 616 C C . LEU A 1 84 ? -0.871 -6.346 4.361 1.00 88.06 84 LEU A C 1
ATOM 618 O O . LEU A 1 84 ? -0.560 -6.808 3.267 1.00 88.06 84 LEU A O 1
ATOM 622 N N . VAL A 1 85 ? -1.614 -5.244 4.502 1.00 87.81 85 VAL A N 1
ATOM 623 C CA . VAL A 1 85 ? -2.050 -4.418 3.369 1.00 87.81 85 VAL A CA 1
ATOM 624 C C . VAL A 1 85 ? -0.834 -3.862 2.636 1.00 87.81 85 VAL A C 1
ATOM 626 O O . VAL A 1 85 ? -0.684 -4.136 1.4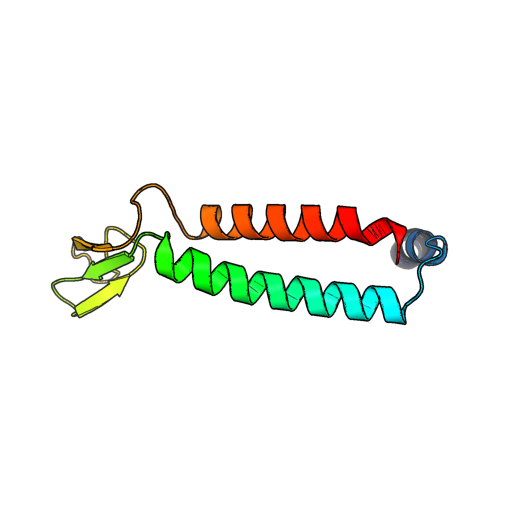45 1.00 87.81 85 VAL A O 1
ATOM 629 N N . ASN A 1 86 ? 0.077 -3.210 3.364 1.00 88.94 86 ASN A N 1
ATOM 630 C CA . ASN A 1 86 ? 1.315 -2.675 2.804 1.00 88.94 86 ASN A CA 1
ATOM 631 C C . ASN A 1 86 ? 2.113 -3.767 2.080 1.00 88.94 86 ASN A C 1
ATOM 633 O O . ASN A 1 86 ? 2.534 -3.569 0.945 1.00 88.94 86 ASN A O 1
ATOM 637 N N . LEU A 1 87 ? 2.260 -4.950 2.691 1.00 89.69 87 LEU A N 1
ATOM 638 C CA . LEU A 1 87 ? 2.989 -6.063 2.081 1.00 89.69 87 LEU A CA 1
ATOM 639 C C . LEU A 1 87 ? 2.361 -6.519 0.755 1.00 89.69 87 LEU A C 1
ATOM 641 O O . LEU A 1 87 ? 3.075 -6.773 -0.212 1.00 89.69 87 LEU A O 1
ATOM 645 N N . ILE A 1 88 ? 1.031 -6.633 0.691 1.00 90.00 88 ILE A N 1
ATOM 646 C CA . ILE A 1 88 ? 0.328 -7.025 -0.539 1.00 90.00 88 ILE A CA 1
ATOM 647 C C . ILE A 1 88 ? 0.565 -5.983 -1.634 1.00 90.00 88 ILE A C 1
ATOM 649 O O . ILE A 1 88 ? 0.880 -6.343 -2.769 1.00 90.00 88 ILE A O 1
ATOM 653 N N . VAL A 1 89 ? 0.436 -4.702 -1.296 1.00 92.44 89 VAL A N 1
ATOM 654 C CA . VAL A 1 89 ? 0.620 -3.596 -2.241 1.00 92.44 89 VAL A CA 1
ATOM 655 C C . VAL A 1 89 ? 2.060 -3.541 -2.743 1.00 92.44 89 VAL A C 1
ATOM 657 O O . VAL A 1 89 ? 2.276 -3.467 -3.951 1.00 92.44 89 VAL A O 1
ATOM 660 N N . GLU A 1 90 ? 3.043 -3.664 -1.852 1.00 91.56 90 GLU A N 1
ATOM 661 C CA . GLU A 1 90 ? 4.463 -3.705 -2.210 1.00 91.56 90 GLU A CA 1
ATOM 662 C C . GLU A 1 90 ? 4.786 -4.880 -3.141 1.00 91.56 90 GLU A C 1
ATOM 664 O O . GLU A 1 90 ? 5.490 -4.692 -4.132 1.00 91.56 90 GLU A O 1
ATOM 669 N N . ILE A 1 91 ? 4.232 -6.074 -2.89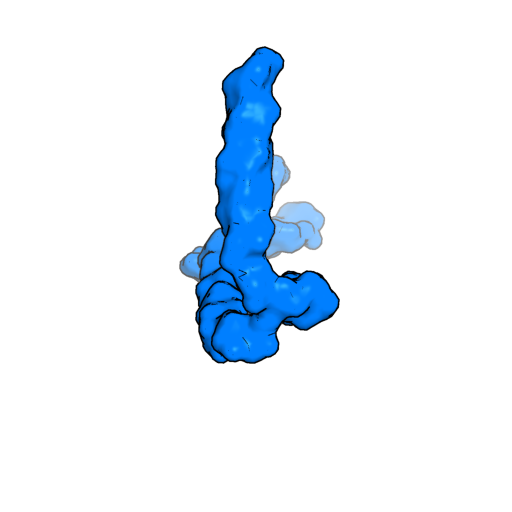4 1.00 94.06 91 ILE A N 1
ATOM 670 C CA . ILE A 1 91 ? 4.410 -7.237 -3.780 1.00 94.06 91 ILE A CA 1
ATOM 671 C C . ILE A 1 91 ? 3.814 -6.968 -5.167 1.00 94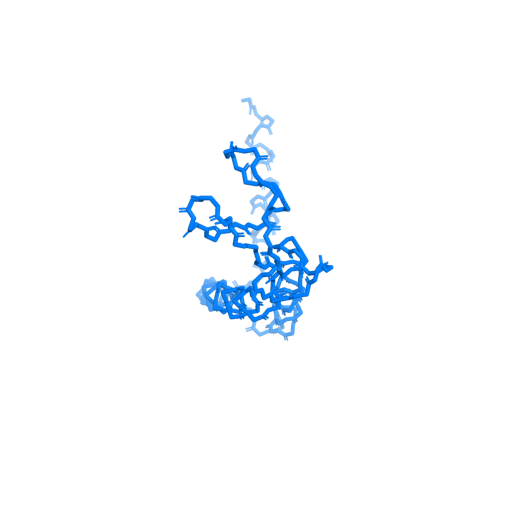.06 91 ILE A C 1
ATOM 673 O O . ILE A 1 91 ? 4.444 -7.287 -6.177 1.00 94.06 91 ILE A O 1
ATOM 677 N N . VAL A 1 92 ? 2.619 -6.376 -5.236 1.00 93.25 92 VAL A N 1
ATOM 678 C CA . VAL A 1 92 ? 1.965 -6.040 -6.511 1.00 93.25 92 VAL A CA 1
ATOM 679 C C . VAL A 1 92 ? 2.793 -5.018 -7.288 1.00 93.25 92 VAL A C 1
ATOM 681 O O . VAL A 1 92 ? 3.075 -5.227 -8.468 1.00 93.25 92 VAL A O 1
ATOM 684 N N . VAL A 1 93 ? 3.234 -3.944 -6.632 1.00 93.50 93 VAL A N 1
ATOM 685 C CA . VAL A 1 93 ? 4.073 -2.910 -7.251 1.00 93.50 93 VAL A CA 1
ATOM 686 C C . VAL A 1 93 ? 5.418 -3.488 -7.696 1.00 93.50 93 VAL A C 1
ATOM 688 O O . VAL A 1 93 ? 5.860 -3.202 -8.807 1.00 93.50 93 VAL A O 1
ATOM 691 N N . ALA A 1 94 ? 6.044 -4.355 -6.895 1.00 92.00 94 ALA A N 1
ATOM 692 C CA . ALA A 1 94 ? 7.292 -5.024 -7.253 1.00 92.00 94 ALA A CA 1
ATOM 693 C C . ALA A 1 94 ? 7.124 -5.953 -8.466 1.00 92.00 94 ALA A C 1
ATOM 695 O O . ALA A 1 94 ? 7.953 -5.940 -9.377 1.00 92.00 94 ALA A O 1
ATOM 696 N N . ALA A 1 95 ? 6.038 -6.726 -8.526 1.00 93.81 95 ALA A N 1
ATOM 697 C CA . ALA A 1 95 ? 5.732 -7.577 -9.674 1.00 93.81 95 ALA A CA 1
ATOM 698 C C . ALA A 1 95 ? 5.504 -6.747 -10.949 1.00 93.81 95 ALA A C 1
ATOM 700 O O . ALA A 1 95 ? 6.034 -7.084 -12.012 1.00 93.81 95 ALA A O 1
ATOM 701 N N . LEU A 1 96 ? 4.780 -5.628 -10.841 1.00 92.69 96 LEU A N 1
ATOM 702 C CA . LEU A 1 96 ? 4.595 -4.686 -11.945 1.00 92.69 96 LEU A CA 1
ATOM 703 C C . LEU A 1 96 ? 5.932 -4.085 -12.390 1.00 92.69 96 LEU A C 1
ATOM 705 O O . LEU A 1 96 ? 6.232 -4.108 -13.583 1.00 92.69 96 LEU A O 1
ATOM 709 N N . ALA A 1 97 ? 6.771 -3.641 -11.453 1.00 91.12 97 ALA A N 1
ATOM 710 C CA . ALA A 1 97 ? 8.104 -3.115 -11.733 1.00 91.12 97 ALA A CA 1
ATOM 711 C C . ALA A 1 97 ? 8.972 -4.131 -12.491 1.00 91.12 97 ALA A C 1
ATOM 713 O O . ALA A 1 97 ? 9.576 -3.796 -13.509 1.00 91.12 97 ALA A O 1
ATOM 714 N N . LEU A 1 98 ? 8.980 -5.392 -12.050 1.00 91.00 98 LEU A N 1
ATOM 715 C CA . LEU A 1 98 ? 9.692 -6.475 -12.729 1.00 91.00 98 LEU A CA 1
ATOM 716 C C . LEU A 1 98 ? 9.142 -6.726 -14.137 1.00 91.00 98 LEU A C 1
ATOM 718 O O . LEU A 1 98 ? 9.928 -6.923 -15.064 1.00 91.00 98 LEU A O 1
ATOM 722 N N . SER A 1 99 ? 7.821 -6.672 -14.322 1.00 90.56 99 SER A N 1
ATOM 723 C CA . SER A 1 99 ? 7.193 -6.883 -15.632 1.00 90.56 99 SER A CA 1
ATOM 724 C C . SER A 1 99 ? 7.562 -5.797 -16.648 1.00 90.56 99 SER A C 1
ATOM 726 O O . SER A 1 99 ? 7.820 -6.109 -17.811 1.00 90.56 99 SER A O 1
ATOM 728 N N . ILE A 1 100 ? 7.667 -4.537 -16.204 1.00 88.88 100 ILE A N 1
ATOM 729 C CA . ILE A 1 100 ? 8.017 -3.409 -17.074 1.00 88.88 100 ILE A CA 1
ATOM 730 C C . ILE A 1 100 ? 9.524 -3.172 -17.182 1.00 88.88 100 ILE A C 1
ATOM 732 O O . ILE A 1 100 ? 9.955 -2.453 -18.079 1.00 88.88 100 ILE A O 1
ATOM 736 N N . SER A 1 101 ? 10.328 -3.785 -16.304 1.00 85.25 101 SER A N 1
ATOM 737 C CA . SER A 1 101 ? 11.781 -3.570 -16.217 1.00 85.25 101 SER A CA 1
ATOM 738 C C . SER A 1 101 ? 12.517 -3.774 -17.541 1.00 85.25 101 SER A C 1
ATOM 740 O O . SER A 1 101 ? 13.516 -3.113 -17.792 1.00 85.25 101 SER A O 1
ATOM 742 N N . ARG A 1 102 ? 12.002 -4.639 -18.422 1.00 83.00 102 ARG A N 1
ATOM 743 C CA . ARG A 1 102 ? 12.584 -4.892 -19.749 1.00 83.00 102 ARG A CA 1
ATOM 744 C C . ARG A 1 102 ? 12.387 -3.748 -20.753 1.00 83.00 102 ARG A C 1
ATOM 746 O O . ARG A 1 102 ? 12.981 -3.795 -21.825 1.00 83.00 102 ARG A O 1
ATOM 753 N N . TYR A 1 103 ? 11.548 -2.762 -20.434 1.00 81.00 103 TYR A N 1
ATOM 754 C CA . TYR A 1 103 ? 11.238 -1.605 -21.282 1.00 81.00 103 TYR A CA 1
ATOM 755 C C . TYR A 1 103 ? 11.867 -0.288 -20.778 1.00 81.00 103 TYR A C 1
ATOM 757 O O . TYR A 1 103 ? 11.800 0.728 -21.488 1.00 81.00 103 TYR A O 1
ATOM 765 N N . LEU A 1 104 ? 12.450 -0.299 -19.571 1.00 76.75 104 LEU A N 1
ATOM 766 C CA . LEU A 1 104 ? 13.134 0.837 -18.933 1.00 76.75 104 LEU A CA 1
ATOM 767 C C . LEU A 1 104 ? 14.583 0.959 -19.412 1.00 76.75 104 LEU A C 1
ATOM 769 O O . LEU A 1 104 ? 15.005 2.114 -19.674 1.00 76.75 104 LEU A O 1
#

Foldseek 3Di:
DVVVVVVCCVVVVVVVPPPDDVVVVVVLCVVLVVQLVVQLVVCCVAAQWWWAFPVPRDIDSDQADPVRGGTHTPDHDPPHHSVNSSVVSVVVSVVVCVVCVVVD

pLDDT: mean 84.44, std 11.33, range [57.31, 95.75]

Radius of gyration: 20.99 Å; chains: 1; bounding box: 56×20×49 Å

Secondary structure (DSSP, 8-state):
-HHHHHHHHHHHHHHHT----HHHHHHHHHHHHHHHHHHHHHHHHHHB-EEE-TTT--EESSSB-TTSPBPEEEESBTT--HHHHHHHHHHHHHHHHHHHGGG-